Protein AF-A0A9P6BG66-F1 (afdb_monomer_lite)

Sequence (127 aa):
MEGIEGHDQQSHTEQMRLLLRPRPLPGVENFGIPPDPEGEVNPDVQAKIEQFQNVKVARGIHFNQSLMKNKNFRNPRIYTSLVELVAINEIGSNFDKSEFFDFEGYGPESYATGIGKCGDVNVRKWW

Radius of gyration: 26.38 Å; chains: 1; bounding box: 62×44×72 Å

pLDDT: mean 79.78, std 12.58, range [37.22, 94.12]

Structure (mmCIF, N/CA/C/O backbone):
data_AF-A0A9P6BG66-F1
#
_entry.id   AF-A0A9P6BG66-F1
#
loop_
_atom_site.group_PDB
_atom_site.id
_atom_site.type_symbol
_atom_site.label_atom_id
_atom_site.label_alt_id
_atom_site.label_comp_id
_atom_site.label_asym_id
_atom_site.label_entity_id
_atom_site.label_seq_id
_atom_site.pdbx_PDB_ins_code
_atom_site.Cartn_x
_atom_site.Cartn_y
_atom_site.Cartn_z
_atom_site.occupancy
_atom_site.B_iso_or_equiv
_atom_site.auth_seq_id
_atom_site.auth_comp_id
_atom_site.auth_asym_id
_atom_site.auth_atom_id
_atom_site.pdbx_PDB_model_num
ATOM 1 N N . MET A 1 1 ? -29.822 -0.384 28.669 1.00 37.22 1 MET A N 1
ATOM 2 C CA . MET A 1 1 ? -30.724 0.131 27.620 1.00 37.22 1 MET A CA 1
ATOM 3 C C . MET A 1 1 ? -29.837 0.519 26.448 1.00 37.22 1 MET A C 1
ATOM 5 O O . MET A 1 1 ? -29.517 1.681 26.288 1.00 37.22 1 MET A O 1
ATOM 9 N N . GLU A 1 2 ? -29.333 -0.474 25.719 1.00 44.91 2 GLU A N 1
ATOM 10 C CA . GLU A 1 2 ? -28.425 -0.296 24.578 1.00 44.91 2 GLU A CA 1
ATOM 11 C C . GLU A 1 2 ? -28.835 -1.330 23.530 1.00 44.91 2 GLU A C 1
ATOM 13 O O . GLU A 1 2 ? -28.958 -2.504 23.878 1.00 44.91 2 GLU A O 1
ATOM 18 N N . GLY A 1 3 ? -29.099 -0.913 22.286 1.00 44.41 3 GLY A N 1
ATOM 19 C CA . GLY A 1 3 ? -29.321 -1.884 21.209 1.00 44.41 3 GLY A CA 1
ATOM 20 C C . GLY A 1 3 ? -30.188 -1.493 20.009 1.00 44.41 3 GLY A C 1
ATOM 21 O O . GLY A 1 3 ? -30.778 -2.401 19.439 1.00 44.41 3 GLY A O 1
ATOM 22 N N . ILE A 1 4 ? -30.308 -0.220 19.598 1.00 51.75 4 ILE A N 1
ATOM 23 C CA . ILE A 1 4 ? -31.125 0.121 18.402 1.00 51.75 4 ILE A CA 1
ATOM 24 C C . ILE A 1 4 ? -30.361 0.904 17.311 1.00 51.75 4 ILE A C 1
ATOM 26 O O . ILE A 1 4 ? -30.743 0.848 16.148 1.00 51.75 4 ILE A O 1
ATOM 30 N N . GLU A 1 5 ? -29.222 1.540 17.596 1.00 50.22 5 GLU A N 1
ATOM 31 C CA . GLU A 1 5 ? -28.603 2.476 16.630 1.00 50.22 5 GLU A CA 1
ATOM 32 C C . GLU A 1 5 ? -27.869 1.830 15.429 1.00 50.22 5 GLU A C 1
ATOM 34 O O . GLU A 1 5 ? -27.541 2.524 14.470 1.00 50.22 5 GLU A O 1
ATOM 39 N N . GLY A 1 6 ? -27.629 0.512 15.427 1.00 51.75 6 GLY A N 1
ATOM 40 C CA . GLY A 1 6 ? -26.833 -0.153 14.379 1.00 51.75 6 GLY A CA 1
ATOM 41 C C . GLY A 1 6 ? -27.585 -0.539 13.094 1.00 51.75 6 GLY A C 1
ATOM 42 O O . GLY A 1 6 ? -26.978 -0.595 12.027 1.00 51.75 6 GLY A O 1
ATOM 43 N N . HIS A 1 7 ? -28.897 -0.791 13.166 1.00 49.94 7 HIS A N 1
ATOM 44 C CA . HIS A 1 7 ? -29.659 -1.385 12.052 1.00 49.94 7 HIS A CA 1
ATOM 45 C C . HIS A 1 7 ? -30.079 -0.358 10.978 1.00 49.94 7 HIS A C 1
ATOM 47 O O . HIS A 1 7 ? -30.084 -0.668 9.784 1.00 49.94 7 HIS A O 1
ATOM 53 N N . ASP A 1 8 ? -30.370 0.886 11.379 1.00 58.03 8 ASP A N 1
ATOM 54 C CA . ASP A 1 8 ? -30.805 1.956 10.463 1.00 58.03 8 ASP A CA 1
ATOM 55 C C . ASP A 1 8 ? -29.678 2.444 9.543 1.00 58.03 8 ASP A C 1
ATOM 57 O O . ASP A 1 8 ? -29.902 2.762 8.372 1.00 58.03 8 ASP A O 1
ATOM 61 N N . GLN A 1 9 ? -28.438 2.454 10.038 1.00 58.72 9 GLN A N 1
ATOM 62 C CA . GLN A 1 9 ? -27.279 2.886 9.256 1.00 58.72 9 GLN A CA 1
ATOM 63 C C . GLN A 1 9 ? -26.953 1.907 8.121 1.00 58.72 9 GLN A C 1
ATOM 65 O O . GLN A 1 9 ? -26.589 2.342 7.025 1.00 58.72 9 GLN A O 1
ATOM 70 N N . GLN A 1 10 ? -27.122 0.601 8.357 1.00 61.88 10 GLN A N 1
ATOM 71 C CA . GLN A 1 10 ? -26.953 -0.443 7.339 1.00 61.88 10 GLN A CA 1
ATOM 72 C C . GLN A 1 10 ? -28.032 -0.362 6.256 1.00 61.88 10 GLN A C 1
ATOM 74 O O . GLN A 1 10 ? -27.699 -0.341 5.072 1.00 61.88 10 GLN A O 1
ATOM 79 N N . SER A 1 11 ? -29.297 -0.185 6.645 1.00 76.69 11 SER A N 1
ATOM 80 C CA . SER A 1 11 ? -30.406 0.033 5.703 1.00 76.69 11 SER A CA 1
ATOM 81 C C . SER A 1 11 ? -30.165 1.255 4.805 1.00 76.69 11 SER A C 1
ATOM 83 O O . SER A 1 11 ? -30.273 1.175 3.579 1.00 76.69 11 SER A O 1
ATOM 85 N N . HIS A 1 12 ? -29.734 2.379 5.388 1.00 80.94 12 HIS A N 1
ATOM 86 C CA . HIS A 1 12 ? -29.431 3.590 4.627 1.00 80.94 12 HIS A CA 1
ATOM 87 C C . HIS A 1 12 ? -28.255 3.405 3.655 1.00 80.94 12 HIS A C 1
ATOM 89 O O . HIS A 1 12 ? -28.299 3.895 2.526 1.00 80.94 12 HIS A O 1
ATOM 95 N N . THR A 1 13 ? -27.207 2.678 4.055 1.00 83.62 13 THR A N 1
ATOM 96 C CA . THR A 1 13 ? -26.058 2.415 3.171 1.00 83.62 13 THR A CA 1
ATOM 97 C C . THR A 1 13 ? -26.392 1.448 2.041 1.00 83.62 13 THR A C 1
ATOM 99 O O . THR A 1 13 ? -25.897 1.634 0.928 1.00 83.62 13 THR A O 1
ATOM 102 N N . GLU A 1 14 ? -27.247 0.453 2.275 1.00 86.25 14 GLU A N 1
ATOM 103 C CA . GLU A 1 14 ? -27.748 -0.432 1.218 1.00 86.25 14 GLU A CA 1
ATOM 104 C C . GLU A 1 14 ? -28.613 0.327 0.210 1.00 86.25 14 GLU A C 1
ATOM 106 O O . GLU A 1 14 ? -28.399 0.209 -0.999 1.00 86.25 14 GLU A O 1
ATOM 111 N N . GLN A 1 15 ? -29.521 1.179 0.695 1.00 87.31 15 GLN A N 1
ATOM 112 C CA . GLN A 1 15 ? -30.325 2.065 -0.149 1.00 87.31 15 GLN A CA 1
ATOM 113 C C . GLN A 1 15 ? -29.444 3.027 -0.957 1.00 87.31 15 GLN A C 1
ATOM 115 O O . GLN A 1 15 ? -29.618 3.156 -2.169 1.00 87.31 15 GLN A O 1
ATOM 120 N N . MET A 1 16 ? -28.442 3.641 -0.321 1.00 89.81 16 MET A N 1
ATOM 121 C CA . MET A 1 16 ? -27.463 4.500 -0.990 1.00 89.81 16 MET A CA 1
ATOM 122 C C . MET A 1 16 ? -26.692 3.732 -2.071 1.00 89.81 16 MET A C 1
ATOM 124 O O . MET A 1 16 ? -26.542 4.219 -3.191 1.00 89.81 16 MET A O 1
ATOM 128 N N . ARG A 1 17 ? -26.242 2.503 -1.778 1.00 88.00 17 ARG A N 1
ATOM 129 C CA . ARG A 1 17 ? -25.567 1.653 -2.768 1.00 88.00 17 ARG A CA 1
ATOM 130 C C . ARG A 1 17 ? -26.459 1.349 -3.957 1.00 88.00 17 ARG A C 1
ATOM 132 O O . ARG A 1 17 ? -25.929 1.314 -5.058 1.00 88.00 17 ARG A O 1
ATOM 139 N N . LEU A 1 18 ? -27.756 1.106 -3.753 1.00 88.56 18 LEU A N 1
ATOM 140 C CA . LEU A 1 18 ? -28.710 0.845 -4.835 1.00 88.56 18 LEU A CA 1
ATOM 141 C C . LEU A 1 18 ? -28.882 2.065 -5.745 1.00 88.56 18 LEU A C 1
ATOM 143 O O . LEU A 1 18 ? -28.835 1.915 -6.963 1.00 88.56 18 LEU A O 1
ATOM 147 N N . LEU A 1 19 ? -29.021 3.258 -5.162 1.00 90.44 19 LEU A N 1
ATOM 148 C CA . LEU A 1 19 ? -29.179 4.510 -5.912 1.00 90.44 19 LEU A CA 1
ATOM 149 C C . LEU A 1 19 ? -27.931 4.882 -6.719 1.00 90.44 19 LEU A C 1
ATOM 151 O O . LEU A 1 19 ? -28.044 5.435 -7.809 1.00 90.44 19 LEU A O 1
ATOM 155 N N . LEU A 1 20 ? -26.746 4.566 -6.192 1.00 90.44 20 LEU A N 1
ATOM 156 C CA . LEU A 1 20 ? -25.465 4.848 -6.839 1.00 90.44 20 LEU A CA 1
ATOM 157 C C . LEU A 1 20 ? -25.016 3.752 -7.817 1.00 90.44 20 LEU A C 1
ATOM 159 O O . LEU A 1 20 ? -23.925 3.867 -8.380 1.00 90.44 20 LEU A O 1
ATOM 163 N N . ARG A 1 21 ? -25.806 2.687 -8.038 1.00 83.94 21 ARG A N 1
ATOM 164 C CA . ARG A 1 21 ? -25.433 1.662 -9.025 1.00 83.94 21 ARG A CA 1
ATOM 165 C C . ARG A 1 21 ? -25.427 2.281 -10.426 1.00 83.94 21 ARG A C 1
ATOM 167 O O . ARG A 1 21 ? -26.451 2.820 -10.851 1.00 83.94 21 ARG A O 1
ATOM 174 N N . PRO A 1 22 ? -24.312 2.193 -11.168 1.00 85.88 22 PRO A N 1
ATOM 175 C CA . PRO A 1 22 ? -24.290 2.640 -12.551 1.00 85.88 22 PRO A CA 1
ATOM 176 C C . PRO A 1 22 ? -25.271 1.813 -13.391 1.00 85.88 22 PRO A C 1
ATOM 178 O O . PRO A 1 22 ? -25.491 0.628 -13.131 1.00 85.88 22 PRO A O 1
ATOM 181 N N . ARG A 1 23 ? -25.869 2.440 -14.411 1.00 83.94 23 ARG A N 1
ATOM 182 C CA . ARG A 1 23 ? -26.729 1.722 -15.363 1.00 83.94 23 ARG A CA 1
ATOM 183 C C . ARG A 1 23 ? -25.902 0.666 -16.106 1.00 83.94 23 ARG A C 1
ATOM 185 O O . ARG A 1 23 ? -24.810 1.009 -16.558 1.00 83.94 23 ARG A O 1
ATOM 192 N N . PRO A 1 24 ? -26.407 -0.571 -16.261 1.00 83.88 24 PRO A N 1
ATOM 193 C CA . PRO A 1 24 ? -25.692 -1.616 -16.983 1.00 83.88 24 PRO A CA 1
ATOM 194 C C . PRO A 1 24 ? -25.489 -1.213 -18.448 1.00 83.88 24 PRO A C 1
ATOM 196 O O . PRO A 1 24 ? -26.350 -0.567 -19.053 1.00 83.88 24 PRO A O 1
ATOM 199 N N . LEU A 1 25 ? -24.337 -1.579 -19.006 1.00 84.56 25 LEU A N 1
ATOM 200 C CA . LEU A 1 25 ? -23.994 -1.304 -20.398 1.00 84.56 25 LEU A CA 1
ATOM 201 C C . LEU A 1 25 ? -24.612 -2.383 -21.305 1.00 84.56 25 LEU A C 1
ATOM 203 O O . LEU A 1 25 ? -24.496 -3.572 -21.002 1.00 84.56 25 LEU A O 1
ATOM 207 N N . PRO A 1 26 ? -25.273 -2.013 -22.416 1.00 87.81 26 PRO A N 1
ATOM 208 C CA . PRO A 1 26 ? -25.891 -2.989 -23.307 1.00 87.81 26 PRO A CA 1
ATOM 209 C C . PRO A 1 26 ? -24.826 -3.894 -23.942 1.00 87.81 26 PRO A C 1
ATOM 211 O O . PRO A 1 26 ? -23.889 -3.407 -24.569 1.00 87.81 26 PRO A O 1
ATOM 214 N N . GLY A 1 27 ? -24.981 -5.211 -23.781 1.00 86.44 27 GLY A N 1
ATOM 215 C CA . GLY A 1 27 ? -24.079 -6.220 -24.350 1.00 86.44 27 GLY A CA 1
ATOM 216 C C . GLY A 1 27 ? -22.771 -6.447 -23.582 1.00 86.44 27 GLY A C 1
ATOM 217 O O . GLY A 1 27 ? -21.943 -7.223 -24.048 1.00 86.44 27 GLY A O 1
ATOM 218 N N . VAL A 1 28 ? -22.577 -5.798 -22.427 1.00 85.62 28 VAL A N 1
ATOM 219 C CA . VAL A 1 28 ? -21.374 -5.952 -21.596 1.00 85.62 28 VAL A CA 1
ATOM 220 C C . VAL A 1 28 ? -21.774 -6.402 -20.191 1.00 85.62 28 VAL A C 1
ATOM 222 O O . VAL A 1 28 ? -22.214 -5.601 -19.363 1.00 85.62 28 VAL A O 1
ATOM 225 N N . GLU A 1 29 ? -21.597 -7.695 -19.925 1.00 82.94 29 GLU A N 1
ATOM 226 C CA . GLU A 1 29 ? -21.787 -8.288 -18.599 1.00 82.94 29 GLU A CA 1
ATOM 227 C C . GLU A 1 29 ? -20.797 -7.694 -17.593 1.00 82.94 29 GLU A C 1
ATOM 229 O O . GLU A 1 29 ? -19.630 -7.466 -17.916 1.00 82.94 29 GLU A O 1
ATOM 234 N N . ASN A 1 30 ? -21.270 -7.422 -16.374 1.00 81.88 30 ASN A N 1
ATOM 235 C CA . ASN A 1 30 ? -20.468 -6.903 -15.257 1.00 81.88 30 ASN A CA 1
ATOM 236 C C . ASN A 1 30 ? -19.509 -5.749 -15.629 1.00 81.88 30 ASN A C 1
ATOM 238 O O . ASN A 1 30 ? -18.394 -5.668 -15.120 1.00 81.88 30 ASN A O 1
ATOM 242 N N . PHE A 1 31 ? -19.910 -4.869 -16.554 1.00 86.50 31 PHE A N 1
ATOM 243 C CA . PHE A 1 31 ? -19.075 -3.761 -17.043 1.00 86.50 31 PHE A CA 1
ATOM 244 C C . PHE A 1 31 ? -17.724 -4.189 -17.655 1.00 86.50 31 PHE A C 1
ATOM 246 O O . PHE A 1 31 ? -16.816 -3.368 -17.760 1.00 86.50 31 PHE A O 1
ATOM 253 N N . GLY A 1 32 ? -17.583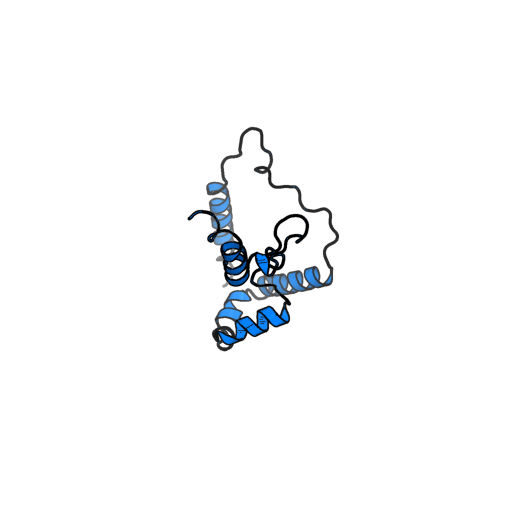 -5.453 -18.070 1.00 84.81 32 GLY A N 1
ATOM 254 C CA . GLY A 1 32 ? -16.340 -5.994 -18.620 1.00 84.81 32 GLY A CA 1
ATOM 255 C C . GLY A 1 32 ? -15.270 -6.244 -17.558 1.00 84.81 32 GLY A C 1
ATOM 256 O O . GLY A 1 32 ? -14.105 -6.421 -17.905 1.00 84.81 32 GLY A O 1
ATOM 257 N N . ILE A 1 33 ? -15.646 -6.242 -16.274 1.00 86.50 33 ILE A N 1
ATOM 258 C CA . ILE A 1 33 ? -14.752 -6.634 -15.186 1.00 86.50 33 ILE A CA 1
ATOM 259 C C . ILE A 1 33 ? -14.489 -8.142 -15.331 1.00 86.50 33 ILE A C 1
ATOM 261 O O . ILE A 1 33 ? -15.456 -8.911 -15.397 1.00 86.50 33 ILE A O 1
ATOM 265 N N . PRO A 1 34 ? -13.218 -8.576 -15.407 1.00 86.69 34 PRO A N 1
ATOM 266 C CA . PRO A 1 34 ? -12.885 -9.990 -15.513 1.00 86.69 34 PRO A CA 1
ATOM 267 C C . PRO A 1 34 ? -13.401 -10.771 -14.294 1.00 86.69 34 PRO A C 1
ATOM 269 O O . PRO A 1 34 ? -13.563 -10.187 -13.219 1.00 86.69 34 PRO A O 1
ATOM 272 N N . PRO A 1 35 ? -13.676 -12.078 -14.450 1.00 85.31 35 PRO A N 1
ATOM 273 C CA . PRO A 1 35 ? -14.045 -12.924 -13.323 1.00 85.31 35 PRO A CA 1
ATOM 274 C C . PRO A 1 35 ? -12.921 -12.958 -12.285 1.00 85.31 35 PRO A C 1
ATOM 276 O O . PRO A 1 35 ? -11.761 -12.670 -12.596 1.00 85.31 35 PRO A O 1
ATOM 279 N N . ASP A 1 36 ? -13.280 -13.315 -11.054 1.00 83.94 36 ASP A N 1
ATOM 280 C CA . ASP A 1 36 ? -12.306 -13.448 -9.977 1.00 83.94 36 ASP A CA 1
ATOM 281 C C . ASP A 1 36 ? -11.185 -14.420 -10.392 1.00 83.94 36 ASP A C 1
ATOM 283 O O . ASP A 1 36 ? -11.455 -15.447 -11.022 1.00 83.94 36 ASP A O 1
ATOM 287 N N . PRO A 1 37 ? -9.919 -14.105 -10.080 1.00 84.12 37 PRO A N 1
ATOM 288 C CA . PRO A 1 37 ? -8.802 -14.952 -10.468 1.00 84.12 37 PRO A CA 1
ATOM 289 C C . PRO A 1 37 ? -8.884 -16.314 -9.763 1.00 84.12 37 PRO A C 1
ATOM 291 O O . PRO A 1 37 ? -8.981 -16.377 -8.540 1.00 84.12 37 PRO A O 1
ATOM 294 N N . GLU A 1 38 ? -8.763 -17.411 -10.516 1.00 79.00 38 GLU A N 1
ATOM 295 C CA . GLU A 1 38 ? -8.787 -18.795 -9.998 1.00 79.00 38 GLU A CA 1
ATOM 296 C C . GLU A 1 38 ? -7.443 -19.238 -9.368 1.00 79.00 38 GLU A C 1
ATOM 298 O O . GLU A 1 38 ? -7.030 -20.391 -9.475 1.00 79.00 38 GLU A O 1
ATOM 303 N N . GLY A 1 39 ? -6.715 -18.317 -8.732 1.00 79.56 39 GLY A N 1
ATOM 304 C CA . GLY A 1 39 ? -5.400 -18.582 -8.142 1.00 79.56 39 GLY A CA 1
ATOM 305 C C . GLY A 1 39 ? -5.464 -18.977 -6.667 1.00 79.56 39 GLY A C 1
ATOM 306 O O . GLY A 1 39 ? -6.264 -18.433 -5.905 1.00 79.56 39 GLY A O 1
ATOM 307 N N . GLU A 1 40 ? -4.569 -19.870 -6.234 1.00 79.25 40 GLU A N 1
ATOM 308 C CA . GLU A 1 40 ? -4.346 -20.095 -4.804 1.00 79.25 40 GLU A CA 1
ATOM 309 C C . GLU A 1 40 ? -3.761 -18.828 -4.166 1.00 79.25 40 GLU A C 1
ATOM 311 O O . GLU A 1 40 ? -2.722 -18.305 -4.578 1.00 79.25 40 GLU A O 1
ATOM 316 N N . VAL A 1 41 ? -4.452 -18.313 -3.151 1.00 84.19 41 VAL A N 1
ATOM 317 C CA . VAL A 1 41 ? -3.997 -17.153 -2.383 1.00 84.19 41 VAL A CA 1
ATOM 318 C C . VAL A 1 41 ? -2.918 -17.606 -1.406 1.00 84.19 41 VAL A C 1
ATOM 320 O O . VAL A 1 41 ? -3.034 -18.655 -0.777 1.00 84.19 41 VAL A O 1
ATOM 323 N N . ASN A 1 42 ? -1.873 -16.794 -1.234 1.00 89.19 42 ASN A N 1
ATOM 324 C CA . ASN A 1 42 ? -0.860 -17.061 -0.219 1.00 89.19 42 ASN A CA 1
ATOM 325 C C . ASN A 1 42 ? -1.525 -17.127 1.181 1.00 89.19 42 ASN A C 1
ATOM 327 O O . ASN A 1 42 ? -2.106 -16.124 1.621 1.00 89.19 42 ASN A O 1
ATOM 331 N N . PRO A 1 43 ? -1.419 -18.263 1.898 1.00 92.06 43 PRO A N 1
ATOM 332 C CA . PRO A 1 43 ? -2.136 -18.481 3.153 1.00 92.06 43 PRO A CA 1
ATOM 333 C C . PRO A 1 43 ? -1.702 -17.514 4.261 1.00 92.06 43 PRO A C 1
ATOM 335 O O . PRO A 1 43 ? -2.528 -17.113 5.080 1.00 92.06 43 PRO A O 1
ATOM 338 N N . ASP A 1 44 ? -0.443 -17.066 4.262 1.00 91.75 44 ASP A N 1
ATOM 339 C CA . ASP A 1 44 ? 0.066 -16.114 5.254 1.00 91.75 44 ASP A CA 1
ATOM 340 C C . ASP A 1 44 ? -0.572 -14.731 5.077 1.00 91.75 44 ASP A C 1
ATOM 342 O O . ASP A 1 44 ? -0.926 -14.049 6.046 1.00 91.75 44 ASP A O 1
ATOM 346 N N . VAL A 1 45 ? -0.754 -14.313 3.820 1.00 89.56 45 VAL A N 1
ATOM 347 C CA . VAL A 1 45 ? -1.412 -13.044 3.485 1.00 89.56 45 VAL A CA 1
ATOM 348 C C . VAL A 1 45 ? -2.888 -13.109 3.859 1.00 89.56 45 VAL A C 1
ATOM 350 O O . VAL A 1 45 ? -3.401 -12.175 4.482 1.00 89.56 45 VAL A O 1
ATOM 353 N N . GLN A 1 46 ? -3.554 -14.220 3.540 1.00 92.25 46 GLN A N 1
ATOM 354 C CA . GLN A 1 46 ? -4.952 -14.434 3.895 1.00 92.25 46 GLN A CA 1
ATOM 355 C C . GLN A 1 46 ? -5.158 -14.400 5.416 1.00 92.25 46 GLN A C 1
ATOM 357 O O . GLN A 1 46 ? -5.979 -13.619 5.898 1.00 92.25 46 GLN A O 1
ATOM 362 N N . ALA A 1 47 ? -4.355 -15.144 6.181 1.00 94.12 47 ALA A N 1
ATOM 363 C CA . ALA A 1 47 ? -4.436 -15.169 7.641 1.00 94.12 47 ALA A CA 1
ATOM 364 C C . ALA A 1 47 ? -4.249 -13.771 8.257 1.00 94.12 47 ALA A C 1
ATOM 366 O O . ALA A 1 47 ? -4.959 -13.377 9.188 1.00 94.12 47 ALA A O 1
ATOM 367 N N . LYS A 1 48 ? -3.326 -12.973 7.706 1.00 91.50 48 LYS A N 1
ATOM 368 C CA . LYS A 1 48 ? -3.102 -11.590 8.142 1.00 91.50 48 LYS A CA 1
ATOM 369 C C . LYS A 1 48 ? -4.313 -10.698 7.859 1.00 91.50 48 LYS A C 1
ATOM 371 O O . LYS A 1 48 ? -4.698 -9.901 8.716 1.00 91.50 48 LYS A O 1
ATOM 376 N N . ILE A 1 49 ? -4.927 -10.823 6.682 1.00 91.94 49 ILE A N 1
ATOM 377 C CA . ILE A 1 49 ? -6.138 -10.071 6.326 1.00 91.94 49 ILE A CA 1
ATOM 378 C C . ILE A 1 49 ? -7.291 -10.450 7.259 1.00 91.94 49 ILE A C 1
ATOM 380 O O . ILE A 1 49 ? -7.937 -9.560 7.817 1.00 91.94 49 ILE A O 1
ATOM 384 N N . GLU A 1 50 ? -7.509 -11.743 7.484 1.00 93.00 50 GLU A N 1
ATOM 385 C CA . GLU A 1 50 ? -8.536 -12.252 8.397 1.00 93.00 50 GLU A CA 1
ATOM 386 C C . GLU A 1 50 ? -8.331 -11.724 9.821 1.00 93.00 50 GLU A C 1
ATOM 388 O O . GLU A 1 50 ? -9.277 -11.259 10.458 1.00 93.00 50 GLU A O 1
ATOM 393 N N . GLN A 1 51 ? -7.087 -11.677 10.307 1.00 91.06 51 GLN A N 1
ATOM 394 C CA . GLN A 1 51 ? -6.766 -11.079 11.601 1.00 91.06 51 GLN A CA 1
ATOM 395 C C . GLN A 1 51 ? -7.206 -9.607 11.682 1.00 91.06 51 GLN A C 1
ATOM 397 O O . GLN A 1 51 ? -7.847 -9.206 12.659 1.00 91.06 51 GLN A O 1
ATOM 402 N N . PHE A 1 52 ? -6.896 -8.790 10.670 1.00 90.00 52 PHE A N 1
ATOM 403 C CA . PHE A 1 52 ? -7.306 -7.381 10.649 1.00 90.00 52 PHE A CA 1
ATOM 404 C C . PHE A 1 52 ? -8.825 -7.213 10.549 1.00 90.00 52 PHE A C 1
ATOM 406 O O . PHE A 1 52 ? -9.386 -6.326 11.203 1.00 90.00 52 PHE A O 1
ATOM 413 N N . GLN A 1 53 ? -9.500 -8.067 9.777 1.00 89.94 53 GLN A N 1
ATOM 414 C CA . GLN A 1 53 ? -10.960 -8.072 9.691 1.00 89.94 53 GLN A CA 1
ATOM 415 C C . GLN A 1 53 ? -11.595 -8.430 11.035 1.00 89.94 53 GLN A C 1
ATOM 417 O O . GLN A 1 53 ? -12.483 -7.714 11.498 1.00 89.94 53 GLN A O 1
ATOM 422 N N . ASN A 1 54 ? -11.081 -9.455 11.713 1.00 90.69 54 ASN A N 1
ATOM 423 C CA . ASN A 1 54 ? -11.547 -9.858 13.036 1.00 90.69 54 ASN A CA 1
ATOM 424 C C . ASN A 1 54 ? -11.385 -8.728 14.056 1.00 90.69 54 ASN A C 1
ATOM 426 O O . ASN A 1 54 ? -12.310 -8.446 14.812 1.00 90.69 54 ASN A O 1
ATOM 430 N N . VAL A 1 55 ? -10.253 -8.015 14.050 1.00 88.19 55 VAL A N 1
ATOM 431 C CA . VAL A 1 55 ? -10.057 -6.844 14.925 1.00 88.19 55 VAL A CA 1
ATOM 432 C C . VAL A 1 55 ? -11.077 -5.744 14.624 1.00 88.19 55 VAL A C 1
ATOM 434 O O . VAL A 1 55 ? -11.630 -5.153 15.555 1.00 88.19 55 VAL A O 1
ATOM 437 N N . LYS A 1 56 ? -11.358 -5.485 13.343 1.00 88.62 56 LYS A N 1
ATOM 438 C CA . LYS A 1 56 ? -12.340 -4.480 12.926 1.00 88.62 56 LYS A CA 1
ATOM 439 C C . LYS A 1 56 ? -13.754 -4.850 13.377 1.00 88.62 56 LYS A C 1
ATOM 441 O O . LYS A 1 56 ? -14.431 -4.002 13.947 1.00 88.62 56 LYS A O 1
ATOM 446 N N . VAL A 1 57 ? -14.188 -6.087 13.139 1.00 87.94 57 VAL A N 1
ATOM 447 C CA . VAL A 1 57 ? -15.554 -6.545 13.441 1.00 87.94 57 VAL A CA 1
ATOM 448 C C . VAL A 1 57 ? -15.751 -6.747 14.943 1.00 87.94 57 VAL A C 1
ATOM 450 O O . VAL A 1 57 ? -16.716 -6.241 15.502 1.00 87.94 57 VAL A O 1
ATOM 453 N N . ALA A 1 58 ? -14.821 -7.425 15.618 1.00 85.50 58 ALA A N 1
ATOM 454 C CA . ALA A 1 58 ? -14.984 -7.788 17.024 1.00 85.50 58 ALA A CA 1
ATOM 455 C C . ALA A 1 58 ? -14.779 -6.611 17.987 1.00 85.50 58 ALA A C 1
ATOM 457 O O . ALA A 1 58 ? -15.394 -6.575 19.048 1.00 85.50 58 ALA A O 1
ATOM 458 N N . ARG A 1 59 ? -13.887 -5.664 17.659 1.00 78.62 59 ARG A N 1
ATOM 459 C CA . ARG A 1 59 ? -13.549 -4.540 18.555 1.00 78.62 59 ARG A CA 1
ATOM 460 C C . ARG A 1 59 ? -14.054 -3.188 18.058 1.00 78.62 59 ARG A C 1
ATOM 462 O O . ARG A 1 59 ? -13.891 -2.201 18.766 1.00 78.62 59 ARG A O 1
ATOM 469 N N . GLY A 1 60 ? -14.583 -3.109 16.834 1.00 83.69 60 GLY A N 1
ATOM 470 C CA . GLY A 1 60 ? -14.945 -1.835 16.201 1.00 83.69 60 GLY A CA 1
ATOM 471 C C . GLY A 1 60 ? -13.744 -0.917 15.936 1.00 83.69 60 GLY A C 1
ATOM 472 O O . GLY A 1 60 ? -13.917 0.266 15.647 1.00 83.69 60 GLY A O 1
ATOM 473 N N . ILE A 1 61 ? -12.510 -1.424 16.054 1.00 80.94 61 ILE A N 1
ATOM 474 C CA . ILE A 1 61 ? -11.301 -0.607 15.921 1.00 80.94 61 ILE A CA 1
ATOM 475 C C . ILE A 1 61 ? -10.923 -0.536 14.448 1.00 80.94 61 ILE A C 1
ATOM 477 O O . ILE A 1 61 ? -10.463 -1.511 13.851 1.00 80.94 61 ILE A O 1
ATOM 481 N N . HIS A 1 62 ? -11.047 0.654 13.868 1.00 85.25 62 HIS A N 1
ATOM 482 C CA . HIS A 1 62 ? -10.548 0.907 12.527 1.00 85.25 62 HIS A CA 1
ATOM 483 C C . HIS A 1 62 ? -9.024 1.079 12.576 1.00 85.25 62 HIS A C 1
ATOM 485 O O . HIS A 1 62 ? -8.525 2.133 12.973 1.00 85.25 62 HIS A O 1
ATOM 491 N N . PHE A 1 63 ? -8.270 0.050 12.174 1.00 84.12 63 PHE A N 1
ATOM 492 C CA . PHE A 1 63 ? -6.802 0.039 12.269 1.00 84.12 63 PHE A CA 1
ATOM 493 C C . PHE A 1 63 ? -6.159 1.295 11.662 1.00 84.12 63 PHE A C 1
ATOM 495 O O . PHE A 1 63 ? -5.355 1.946 12.326 1.00 84.12 63 PHE A O 1
ATOM 502 N N . ASN A 1 64 ? -6.603 1.720 10.472 1.00 84.94 64 ASN A N 1
ATOM 503 C CA . ASN A 1 64 ? -6.094 2.939 9.828 1.00 84.94 64 ASN A CA 1
ATOM 504 C C . ASN A 1 64 ? -6.326 4.199 10.681 1.00 84.94 64 ASN A C 1
ATOM 506 O O . ASN A 1 64 ? -5.493 5.096 10.697 1.00 84.94 64 ASN A O 1
ATOM 510 N N . GLN A 1 65 ? -7.420 4.269 11.444 1.00 86.88 65 GLN A N 1
ATOM 511 C CA . GLN A 1 65 ? -7.685 5.412 12.317 1.00 86.88 65 GLN A CA 1
ATOM 512 C C . GLN A 1 65 ? -6.732 5.422 13.519 1.00 86.88 65 GLN A C 1
ATOM 514 O O . GLN A 1 65 ? -6.211 6.473 13.891 1.00 86.88 65 GLN A O 1
ATOM 519 N N . SER A 1 66 ? -6.469 4.253 14.105 1.00 86.38 66 SER A N 1
ATOM 520 C CA . SER A 1 66 ? -5.470 4.0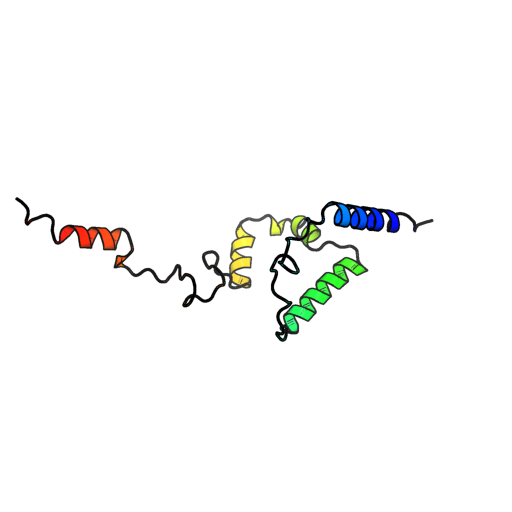91 15.167 1.00 86.38 66 SER A CA 1
ATOM 521 C C . SER A 1 66 ? -4.058 4.409 14.670 1.00 86.38 66 SER A C 1
ATOM 523 O O . SER A 1 66 ? -3.298 5.075 15.371 1.00 86.38 66 SER A O 1
ATOM 525 N N . LEU A 1 67 ? -3.736 4.009 13.438 1.00 85.31 67 LEU A N 1
ATOM 526 C CA . LEU A 1 67 ? -2.461 4.294 12.786 1.00 85.31 67 LEU A CA 1
ATOM 527 C C . LEU A 1 67 ? -2.243 5.806 12.616 1.00 85.31 67 LEU A C 1
ATOM 529 O O . LEU A 1 67 ? -1.216 6.325 13.044 1.00 85.31 67 LEU A O 1
ATOM 533 N N . MET A 1 68 ? -3.244 6.539 12.116 1.00 84.94 68 MET A N 1
ATOM 534 C CA . MET A 1 68 ? -3.170 8.003 11.948 1.00 84.94 68 MET A CA 1
ATOM 535 C C . MET A 1 68 ? -3.097 8.772 13.283 1.00 84.94 68 MET A C 1
ATOM 537 O O . MET A 1 68 ? -2.522 9.866 13.375 1.00 84.94 68 MET A O 1
ATOM 541 N N . LYS A 1 69 ? -3.660 8.209 14.362 1.00 86.75 69 LYS A N 1
ATOM 542 C CA . LYS A 1 69 ? -3.537 8.772 15.718 1.00 86.75 69 LYS A CA 1
ATOM 543 C C . LYS A 1 69 ? -2.117 8.639 16.280 1.00 86.75 69 LYS A C 1
ATOM 545 O O . LYS A 1 69 ? -1.740 9.454 17.123 1.00 86.75 69 LYS A O 1
ATOM 550 N N . ASN A 1 70 ? -1.319 7.682 15.806 1.00 88.31 70 ASN A N 1
ATOM 551 C CA . ASN A 1 70 ? 0.050 7.485 16.267 1.00 88.31 70 ASN A CA 1
ATOM 552 C C . ASN A 1 70 ? 0.972 8.625 15.790 1.00 88.31 70 ASN A C 1
ATOM 554 O O . ASN A 1 70 ? 1.077 8.906 14.598 1.00 88.31 70 ASN A O 1
ATOM 558 N N . LYS A 1 71 ? 1.673 9.276 16.727 1.00 84.94 71 LYS A N 1
ATOM 559 C CA . LYS A 1 71 ? 2.597 10.385 16.435 1.00 84.94 71 LYS A CA 1
ATOM 560 C C . LYS A 1 71 ? 3.792 9.950 15.584 1.00 84.94 71 LYS A C 1
ATOM 562 O O . LYS A 1 71 ? 4.225 10.722 14.735 1.00 84.94 71 LYS A O 1
ATOM 567 N N . ASN A 1 72 ? 4.283 8.724 15.763 1.00 82.94 72 ASN A N 1
ATOM 568 C CA . ASN A 1 72 ? 5.430 8.215 15.006 1.00 82.94 72 ASN A CA 1
ATOM 569 C C . ASN A 1 72 ? 5.098 8.061 13.518 1.00 82.94 72 ASN A C 1
ATOM 571 O O . ASN A 1 72 ? 5.956 8.299 12.676 1.00 82.94 72 ASN A O 1
ATOM 575 N N . PHE A 1 73 ? 3.839 7.744 13.198 1.00 84.44 73 PHE A N 1
ATOM 576 C CA . PHE A 1 73 ? 3.374 7.611 11.817 1.00 84.44 73 PHE A CA 1
ATOM 577 C C . PHE A 1 73 ? 3.284 8.957 11.079 1.00 84.44 73 PHE A C 1
ATOM 579 O O . PHE A 1 73 ? 3.251 8.997 9.857 1.00 84.44 73 PHE A O 1
ATOM 586 N N . ARG A 1 74 ? 3.284 10.079 11.810 1.00 82.94 74 ARG A N 1
ATOM 587 C CA . ARG A 1 74 ? 3.285 11.430 11.226 1.00 82.94 74 ARG A CA 1
ATOM 588 C C . ARG A 1 74 ? 4.686 11.942 10.906 1.00 82.94 74 ARG A C 1
ATOM 590 O O . ARG A 1 74 ? 4.814 13.044 10.384 1.00 82.94 74 ARG A O 1
ATOM 597 N N . ASN A 1 75 ? 5.732 11.194 11.257 1.00 85.00 75 ASN A N 1
ATOM 598 C CA . ASN A 1 75 ? 7.101 11.560 10.927 1.00 85.00 75 ASN A CA 1
ATOM 599 C C . ASN A 1 75 ? 7.366 11.231 9.448 1.00 85.00 75 ASN A C 1
ATOM 601 O O . ASN A 1 75 ? 7.322 10.053 9.105 1.00 85.00 75 ASN A O 1
ATOM 605 N N . PRO A 1 76 ? 7.720 12.203 8.589 1.00 80.25 76 PRO A N 1
ATOM 606 C CA . PRO A 1 76 ? 8.018 11.943 7.178 1.00 80.25 76 PRO A CA 1
ATOM 607 C C . PRO A 1 76 ? 9.095 10.869 6.954 1.00 80.25 76 PRO A C 1
ATOM 609 O O . PRO A 1 76 ? 9.070 10.172 5.946 1.00 80.25 76 PRO A O 1
ATOM 612 N N . ARG A 1 77 ? 10.010 10.676 7.918 1.00 83.19 77 ARG A N 1
ATOM 613 C CA . ARG A 1 77 ? 11.072 9.656 7.852 1.00 83.19 77 ARG A CA 1
ATOM 614 C C . ARG A 1 77 ? 10.577 8.222 8.057 1.00 83.19 77 ARG A C 1
ATOM 616 O O . ARG A 1 77 ? 11.328 7.299 7.7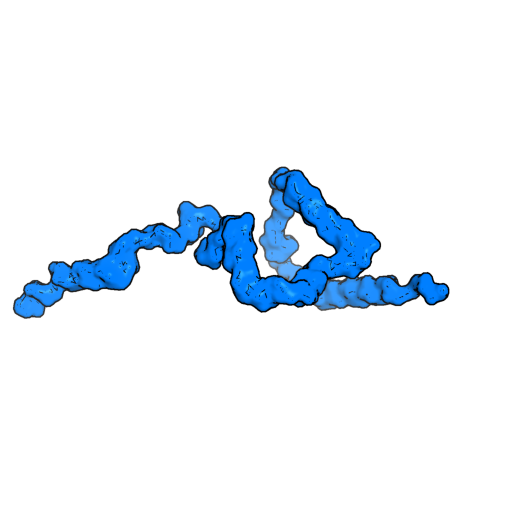85 1.00 83.19 77 ARG A O 1
ATOM 623 N N . ILE A 1 78 ? 9.353 8.003 8.549 1.00 86.94 78 ILE A N 1
ATOM 624 C CA . ILE A 1 78 ? 8.822 6.637 8.690 1.00 86.94 78 ILE A CA 1
ATOM 625 C C . ILE A 1 78 ? 8.477 6.029 7.329 1.00 86.94 78 ILE A C 1
ATOM 627 O O . ILE A 1 78 ? 8.537 4.815 7.174 1.00 86.94 78 ILE A O 1
ATOM 631 N N . TYR A 1 79 ? 8.134 6.868 6.347 1.00 80.06 79 TYR A N 1
ATOM 632 C CA . TYR A 1 79 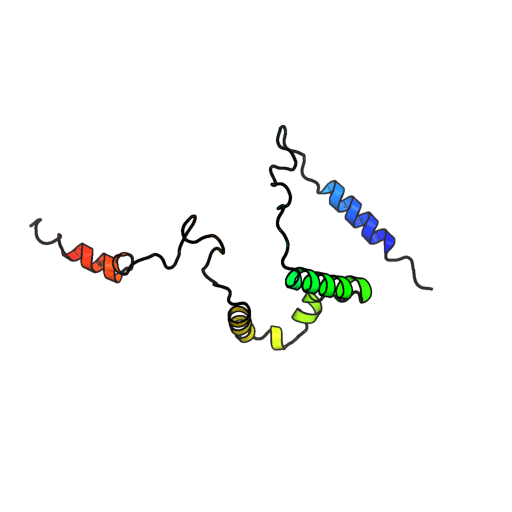? 7.714 6.413 5.028 1.00 80.06 79 TYR A CA 1
ATOM 633 C C . TYR A 1 79 ? 8.845 5.674 4.306 1.00 80.06 79 TYR A C 1
ATOM 635 O O . TYR A 1 79 ? 8.629 4.566 3.830 1.00 80.06 79 TYR A O 1
ATOM 643 N N . THR A 1 80 ? 10.068 6.213 4.345 1.00 84.50 80 THR A N 1
ATOM 644 C CA . THR A 1 80 ? 11.250 5.568 3.748 1.00 84.50 80 THR A CA 1
ATOM 645 C C . THR A 1 80 ? 11.505 4.187 4.352 1.00 84.50 80 THR A C 1
ATOM 647 O O . THR A 1 80 ? 11.688 3.218 3.627 1.00 84.50 80 THR A O 1
ATOM 650 N N . SER A 1 81 ? 11.410 4.057 5.679 1.00 85.00 81 SER A N 1
ATOM 651 C CA . SER A 1 81 ? 11.589 2.762 6.347 1.00 85.00 81 SER A CA 1
ATOM 652 C C . SER A 1 81 ? 10.474 1.760 6.036 1.00 85.00 81 SER A C 1
ATOM 654 O O . SER A 1 81 ? 10.724 0.560 6.046 1.00 85.00 81 SER A O 1
ATOM 656 N N . LEU A 1 82 ? 9.243 2.216 5.777 1.00 85.44 82 LEU A N 1
ATOM 657 C CA . LEU A 1 82 ? 8.138 1.338 5.375 1.00 85.44 82 LEU A CA 1
ATOM 658 C C . LEU A 1 82 ? 8.335 0.804 3.957 1.00 85.44 82 LEU A C 1
ATOM 660 O O . LEU A 1 82 ? 8.090 -0.375 3.717 1.00 85.44 82 LEU A O 1
ATOM 664 N N . VAL A 1 83 ? 8.791 1.655 3.041 1.00 85.38 83 VAL A N 1
ATOM 665 C CA . VAL A 1 83 ? 9.110 1.264 1.663 1.00 85.38 83 VAL A CA 1
ATOM 666 C C . VAL A 1 83 ? 10.236 0.231 1.650 1.00 85.38 83 VAL A C 1
ATOM 668 O O . VAL A 1 83 ? 10.085 -0.815 1.022 1.00 85.38 83 VAL A O 1
ATOM 671 N N . GLU A 1 84 ? 11.301 0.465 2.424 1.00 86.25 84 GLU A N 1
ATOM 672 C CA . GLU A 1 84 ? 12.397 -0.495 2.623 1.00 86.25 84 GLU A CA 1
ATOM 673 C C . GLU A 1 84 ? 11.895 -1.830 3.198 1.00 86.25 84 GLU A C 1
ATOM 675 O O . GLU A 1 84 ? 12.252 -2.894 2.697 1.00 86.25 84 GLU A O 1
ATOM 680 N N . LEU A 1 85 ? 11.031 -1.790 4.220 1.00 86.94 85 LEU A N 1
ATOM 681 C CA . LEU A 1 85 ? 10.472 -2.985 4.866 1.00 86.94 85 LEU A CA 1
ATOM 682 C C . LEU A 1 85 ? 9.622 -3.843 3.928 1.00 86.94 85 LEU A C 1
ATOM 684 O O . LEU A 1 85 ? 9.630 -5.066 4.044 1.00 86.94 85 LEU A O 1
ATOM 688 N N . VAL A 1 86 ? 8.840 -3.206 3.056 1.00 85.50 86 VAL A N 1
ATOM 689 C CA . VAL A 1 86 ? 7.924 -3.894 2.132 1.00 85.50 86 VAL A CA 1
ATOM 690 C C . VAL A 1 86 ? 8.600 -4.165 0.780 1.00 85.50 86 VAL A C 1
ATOM 692 O O . VAL A 1 86 ? 7.995 -4.784 -0.088 1.00 85.50 86 VAL A O 1
ATOM 695 N N . ALA A 1 87 ? 9.863 -3.750 0.615 1.00 84.69 87 ALA A N 1
ATOM 696 C CA . ALA A 1 87 ? 10.635 -3.881 -0.618 1.00 84.69 87 ALA A CA 1
ATOM 697 C C . ALA A 1 87 ? 9.866 -3.368 -1.852 1.00 84.69 87 ALA A C 1
ATOM 699 O O . ALA A 1 87 ? 9.869 -3.989 -2.915 1.00 84.69 87 ALA A O 1
ATOM 700 N N . ILE A 1 88 ? 9.171 -2.236 -1.696 1.00 84.69 88 ILE A N 1
ATOM 701 C CA . ILE A 1 88 ? 8.391 -1.627 -2.778 1.00 84.69 88 ILE A CA 1
ATOM 702 C C . ILE A 1 88 ? 9.329 -0.806 -3.658 1.00 84.69 88 ILE A C 1
ATOM 704 O O . ILE A 1 88 ? 10.088 0.026 -3.166 1.00 84.69 88 ILE A O 1
ATOM 708 N N . ASN A 1 89 ? 9.228 -0.997 -4.972 1.00 83.88 89 ASN A N 1
ATOM 709 C CA . ASN A 1 89 ? 9.840 -0.090 -5.931 1.00 83.88 89 ASN A CA 1
ATOM 710 C C . ASN A 1 89 ? 8.919 1.126 -6.141 1.00 83.88 89 ASN A C 1
ATOM 712 O O . ASN A 1 89 ? 7.863 0.996 -6.754 1.00 83.88 89 ASN A O 1
ATOM 716 N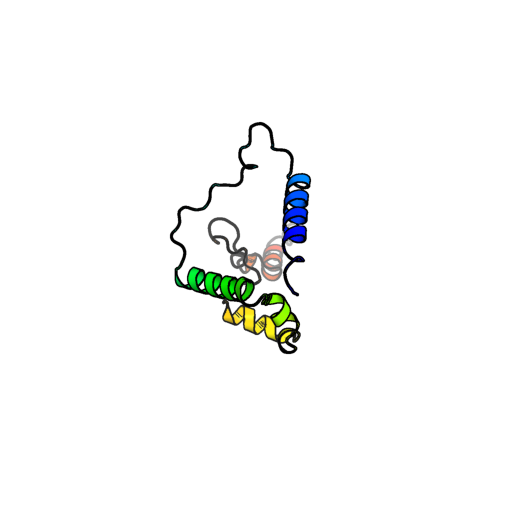 N . GLU A 1 90 ? 9.314 2.299 -5.637 1.00 83.25 90 GLU A N 1
ATOM 717 C CA . GLU A 1 90 ? 8.501 3.530 -5.683 1.00 83.25 90 GLU A CA 1
ATOM 718 C C . GLU A 1 90 ? 8.224 4.042 -7.103 1.00 83.25 90 GLU A C 1
ATOM 720 O O . GLU A 1 90 ? 7.226 4.721 -7.337 1.00 83.25 90 GLU A O 1
ATOM 725 N N . ILE A 1 91 ? 9.110 3.727 -8.046 1.00 81.19 91 ILE A N 1
ATOM 726 C CA . ILE A 1 91 ? 9.038 4.169 -9.445 1.00 81.19 91 ILE A CA 1
ATOM 727 C C . ILE A 1 91 ? 8.570 3.049 -10.384 1.00 81.19 91 ILE A C 1
ATOM 729 O O . ILE A 1 91 ? 8.407 3.268 -11.584 1.00 81.19 91 ILE A O 1
ATOM 733 N N . GLY A 1 92 ? 8.361 1.845 -9.846 1.00 78.62 92 GLY A N 1
ATOM 734 C CA . GLY A 1 92 ? 7.923 0.674 -10.594 1.00 78.62 92 GLY A CA 1
ATOM 735 C C . GLY A 1 92 ? 6.411 0.644 -10.811 1.00 78.62 92 GLY A C 1
ATOM 736 O O . GLY A 1 92 ? 5.629 1.150 -10.011 1.00 78.62 92 GLY A O 1
ATOM 737 N N . SER A 1 93 ? 5.986 -0.008 -11.891 1.00 79.44 93 SER A N 1
ATOM 738 C CA . SER A 1 93 ? 4.568 -0.179 -12.230 1.00 79.44 93 SER A CA 1
ATOM 739 C C . SER A 1 93 ? 3.929 -1.425 -11.593 1.00 79.44 93 SER A C 1
ATOM 741 O O . SER A 1 93 ? 2.721 -1.610 -11.695 1.00 79.44 93 SER A O 1
ATOM 743 N N . ASN A 1 94 ? 4.729 -2.273 -10.930 1.00 82.88 94 ASN A N 1
ATOM 744 C CA . ASN A 1 94 ? 4.363 -3.606 -10.423 1.00 82.88 94 ASN A CA 1
ATOM 745 C C . ASN A 1 94 ? 3.880 -4.601 -11.505 1.00 82.88 94 ASN A C 1
ATOM 747 O O . ASN A 1 94 ? 3.396 -5.682 -11.176 1.00 82.88 94 ASN A O 1
ATOM 751 N N . PHE A 1 95 ? 4.026 -4.253 -12.786 1.00 83.06 95 PHE A N 1
ATOM 752 C CA . PHE A 1 95 ? 3.819 -5.162 -13.910 1.00 83.06 95 PHE A CA 1
ATOM 753 C C . PHE A 1 95 ? 5.133 -5.825 -14.322 1.00 83.06 95 PHE A C 1
ATOM 755 O O . PHE A 1 95 ? 6.217 -5.364 -13.952 1.00 83.06 95 PHE A O 1
ATOM 762 N N . ASP A 1 96 ? 5.032 -6.902 -15.102 1.00 82.56 96 ASP A N 1
ATOM 763 C CA . ASP A 1 96 ? 6.209 -7.549 -15.664 1.00 82.56 96 ASP A CA 1
ATOM 764 C C . ASP A 1 96 ? 6.993 -6.551 -16.536 1.00 82.56 96 ASP A C 1
ATOM 766 O O . ASP A 1 96 ? 6.452 -5.927 -17.458 1.00 82.56 96 ASP A O 1
ATOM 770 N N . LYS A 1 97 ? 8.278 -6.381 -16.207 1.00 84.12 97 LYS A N 1
ATOM 771 C CA . LYS A 1 97 ? 9.172 -5.428 -16.876 1.00 84.12 97 LYS A CA 1
ATOM 772 C C . LYS A 1 97 ? 9.366 -5.751 -18.359 1.00 84.12 97 LYS A C 1
ATOM 774 O O . LYS A 1 97 ? 9.600 -4.836 -19.143 1.00 84.12 97 LYS A O 1
ATOM 779 N N . SER A 1 98 ? 9.286 -7.027 -18.738 1.00 82.56 98 SER A N 1
ATOM 780 C CA . SER A 1 98 ? 9.482 -7.473 -20.118 1.00 82.56 98 SER A CA 1
ATOM 781 C C . SER A 1 98 ? 8.269 -7.207 -21.008 1.00 82.56 98 SER A C 1
ATOM 783 O O . SER A 1 98 ? 8.440 -6.958 -22.199 1.00 82.56 98 SER A O 1
ATOM 785 N N . GLU A 1 99 ? 7.062 -7.218 -20.439 1.00 82.56 99 GLU A N 1
ATOM 786 C CA . GLU A 1 99 ? 5.822 -7.064 -21.207 1.00 82.56 99 GLU A CA 1
ATOM 787 C C . GLU A 1 99 ? 5.331 -5.615 -21.293 1.00 82.56 99 GLU A C 1
ATOM 789 O O . GLU A 1 99 ? 4.761 -5.224 -22.312 1.00 82.56 99 GLU A O 1
ATOM 794 N N . PHE A 1 100 ? 5.534 -4.812 -20.242 1.00 80.19 100 PHE A N 1
ATOM 795 C CA . PHE A 1 100 ? 4.934 -3.477 -20.147 1.00 80.19 100 PHE A CA 1
ATOM 796 C C . PHE A 1 100 ? 5.947 -2.339 -20.265 1.00 80.19 100 PHE A C 1
ATOM 798 O O . PHE A 1 100 ? 6.056 -1.695 -21.309 1.00 80.19 100 PHE A O 1
ATOM 805 N N . PHE A 1 101 ? 6.623 -2.013 -19.164 1.00 80.44 101 PHE A N 1
ATOM 806 C CA . PHE A 1 101 ? 7.489 -0.843 -19.075 1.00 80.44 101 PHE A CA 1
ATOM 807 C C . PHE A 1 101 ? 8.550 -1.050 -17.999 1.00 80.44 101 PHE A C 1
ATOM 809 O O . PHE A 1 101 ? 8.215 -1.244 -16.827 1.00 80.44 101 PHE A O 1
ATOM 816 N N . ASP A 1 102 ? 9.818 -0.952 -18.395 1.00 83.62 102 ASP A N 1
ATOM 817 C CA . ASP A 1 102 ? 10.957 -0.967 -17.483 1.00 83.62 102 ASP A CA 1
ATOM 818 C C . ASP A 1 102 ? 11.581 0.424 -17.393 1.00 83.62 102 ASP A C 1
ATOM 820 O O . ASP A 1 102 ? 12.269 0.880 -18.307 1.00 83.62 102 ASP A O 1
ATOM 824 N N . PHE A 1 103 ? 11.362 1.096 -16.263 1.00 79.19 103 PHE A N 1
ATOM 825 C CA . PHE A 1 103 ? 12.002 2.380 -15.990 1.00 79.19 103 PHE A CA 1
ATOM 826 C C . PHE A 1 103 ? 13.534 2.262 -15.943 1.00 79.19 103 PHE A C 1
ATOM 828 O O . PHE A 1 103 ? 14.243 3.205 -16.284 1.00 79.19 103 PHE A O 1
ATOM 835 N N . GLU A 1 104 ? 14.065 1.111 -15.533 1.00 80.75 104 GLU A N 1
ATOM 836 C CA . GLU A 1 104 ? 15.509 0.881 -15.414 1.00 80.75 104 GLU A CA 1
ATOM 837 C C . GLU A 1 104 ? 16.132 0.402 -16.735 1.00 80.75 104 GLU A C 1
ATOM 839 O O . GLU A 1 104 ? 17.346 0.230 -16.816 1.00 80.75 104 GLU A O 1
ATOM 844 N N . GLY A 1 105 ? 15.320 0.228 -17.783 1.00 81.81 105 GLY A N 1
ATOM 845 C CA . GLY A 1 105 ? 15.755 -0.273 -19.086 1.00 81.81 105 GLY A CA 1
ATOM 846 C C . GLY A 1 105 ? 16.489 0.752 -19.957 1.00 81.81 105 GLY A C 1
ATOM 847 O O . GLY A 1 105 ? 16.981 0.397 -21.028 1.00 81.81 105 GLY A O 1
ATOM 848 N N . TYR A 1 106 ? 16.574 2.020 -19.538 1.00 83.88 106 TYR A N 1
ATOM 849 C CA . TYR A 1 106 ? 17.268 3.063 -20.299 1.00 83.88 106 TYR A CA 1
ATOM 850 C C . TYR A 1 106 ? 18.790 2.936 -20.169 1.00 83.88 106 TYR A C 1
ATOM 852 O O . TYR A 1 106 ? 19.355 3.074 -19.083 1.00 83.88 106 TYR A O 1
ATOM 860 N N . GLY A 1 107 ? 19.474 2.725 -21.295 1.00 85.75 107 GLY A N 1
ATOM 861 C CA . GLY A 1 107 ? 20.931 2.689 -21.332 1.00 85.75 107 GLY A CA 1
ATOM 862 C C . GLY A 1 107 ? 21.580 4.081 -21.229 1.00 85.75 107 GLY A C 1
ATOM 863 O O . GLY A 1 107 ? 20.908 5.113 -21.354 1.00 85.75 107 GLY A O 1
ATOM 864 N N . PRO A 1 108 ? 22.911 4.153 -21.012 1.00 84.50 108 PRO A N 1
ATOM 865 C CA . PRO A 1 108 ? 23.669 5.406 -20.901 1.00 84.50 108 PRO A CA 1
ATOM 866 C C . PRO A 1 108 ? 23.474 6.373 -22.081 1.00 84.50 108 PRO A C 1
ATOM 868 O O . PRO A 1 108 ? 23.586 7.590 -21.921 1.00 84.50 108 PRO A O 1
ATOM 871 N N . GLU A 1 109 ? 23.191 5.835 -23.266 1.00 82.81 109 GLU A N 1
ATOM 872 C CA . GLU A 1 109 ? 22.907 6.567 -24.501 1.00 82.81 109 GLU A CA 1
ATOM 873 C C . GLU A 1 109 ? 21.582 7.338 -24.468 1.00 82.81 109 GLU A C 1
ATOM 875 O O . GLU A 1 109 ? 21.466 8.364 -25.135 1.00 82.81 109 GLU A O 1
ATOM 880 N N . SER A 1 110 ? 20.620 6.884 -23.662 1.00 83.38 110 SER A N 1
ATOM 881 C CA . SER A 1 110 ? 19.288 7.484 -23.535 1.00 83.38 110 SER A CA 1
ATOM 882 C C . SER A 1 110 ? 19.265 8.710 -22.606 1.00 83.38 110 SER A C 1
ATOM 884 O O . SER A 1 110 ? 18.323 9.501 -22.636 1.00 83.38 110 SER A O 1
ATOM 886 N N . TYR A 1 111 ? 20.308 8.917 -21.793 1.00 82.94 111 TYR A N 1
ATOM 887 C CA . TYR A 1 111 ? 20.425 10.084 -20.912 1.00 82.94 111 TYR A CA 1
ATOM 888 C C . TYR A 1 111 ? 20.909 11.325 -21.668 1.00 82.94 111 TYR A C 1
ATOM 890 O O . TYR A 1 111 ? 21.632 11.225 -22.658 1.00 82.94 111 TYR A O 1
ATOM 898 N N . ALA A 1 112 ? 20.608 12.520 -21.145 1.00 84.88 112 ALA A N 1
ATOM 899 C CA . ALA A 1 112 ? 21.022 13.798 -21.739 1.00 84.88 112 ALA A CA 1
ATOM 900 C C . ALA A 1 112 ? 22.526 13.851 -22.089 1.00 84.88 112 ALA A C 1
ATOM 902 O O . ALA A 1 112 ? 22.909 14.342 -23.150 1.00 84.88 112 ALA A O 1
ATOM 903 N N . THR A 1 113 ? 23.377 13.277 -21.232 1.00 83.94 113 THR A N 1
ATOM 904 C CA . THR A 1 113 ? 24.826 13.153 -21.460 1.00 83.94 113 THR A CA 1
ATOM 905 C C . THR A 1 113 ? 25.171 12.260 -22.657 1.00 83.94 113 THR A C 1
ATOM 907 O O . THR A 1 113 ? 26.124 12.549 -23.381 1.00 83.94 113 THR A O 1
ATOM 910 N N . GLY A 1 114 ? 24.431 11.169 -22.863 1.00 81.06 114 GLY A N 1
ATOM 911 C CA . GLY A 1 114 ? 24.589 10.266 -24.004 1.00 81.06 114 GLY A CA 1
ATOM 912 C C . GLY A 1 114 ? 24.123 10.909 -25.309 1.00 81.06 114 GLY A C 1
ATOM 913 O O . GLY A 1 114 ? 24.859 10.902 -26.297 1.00 81.06 114 GLY A O 1
ATOM 914 N N . ILE A 1 115 ? 22.961 11.567 -25.277 1.00 81.31 115 ILE A N 1
ATOM 915 C CA . ILE A 1 115 ? 22.384 12.283 -26.425 1.00 81.31 115 ILE A CA 1
ATOM 916 C C . ILE A 1 115 ? 23.321 13.404 -26.900 1.00 81.31 115 ILE A C 1
ATOM 918 O O . ILE A 1 115 ? 23.575 13.527 -28.099 1.00 81.31 115 ILE A O 1
ATOM 922 N N . GLY A 1 116 ? 23.905 14.174 -25.974 1.00 81.00 116 GLY A N 1
ATOM 923 C CA . GLY A 1 116 ? 24.850 15.246 -26.306 1.00 81.00 116 GLY A CA 1
ATOM 924 C C . GLY A 1 116 ? 26.083 14.757 -27.076 1.00 81.00 116 GLY A C 1
ATOM 925 O O . GLY A 1 116 ? 26.492 15.388 -28.044 1.00 81.00 116 GLY A O 1
ATOM 926 N N . LYS A 1 117 ? 26.625 13.583 -26.720 1.00 75.50 117 LYS A N 1
ATOM 927 C CA . LYS A 1 117 ? 27.785 12.986 -27.409 1.00 75.50 117 LYS A CA 1
ATOM 928 C C . LYS A 1 117 ? 27.460 12.483 -28.821 1.00 75.50 117 LYS A C 1
ATOM 930 O O . LYS A 1 117 ? 28.340 12.475 -29.677 1.00 75.50 117 LYS A O 1
ATOM 935 N N . CYS A 1 118 ? 26.218 12.067 -29.072 1.00 63.94 118 CYS A N 1
ATOM 936 C CA . CYS A 1 118 ? 25.755 11.638 -30.396 1.00 63.94 118 CYS A CA 1
ATOM 937 C C . CYS A 1 118 ? 25.542 12.831 -31.353 1.00 63.94 118 CYS A C 1
ATOM 939 O O . CYS A 1 118 ? 25.700 12.700 -32.563 1.00 63.94 118 CYS A O 1
ATOM 941 N N . GLY A 1 119 ? 25.242 14.021 -30.822 1.00 60.88 119 GLY A N 1
ATOM 942 C CA . GLY A 1 119 ? 25.087 15.244 -31.620 1.00 60.88 119 GLY A CA 1
ATOM 943 C C . GLY A 1 119 ? 26.398 15.791 -32.200 1.00 60.88 119 GLY A C 1
ATOM 944 O O . GLY A 1 119 ? 26.388 16.402 -33.267 1.00 60.88 119 GLY A O 1
ATOM 945 N N . ASP A 1 120 ? 27.536 15.529 -31.552 1.00 57.88 120 ASP A N 1
ATOM 946 C CA . ASP A 1 120 ? 28.839 16.081 -31.952 1.00 57.88 120 ASP A CA 1
ATOM 947 C C . ASP A 1 120 ? 29.478 15.378 -33.165 1.00 57.88 120 ASP A C 1
ATOM 949 O O . ASP A 1 120 ? 30.380 15.933 -33.801 1.00 57.88 120 ASP A O 1
ATOM 953 N N . VAL A 1 121 ? 29.012 14.182 -33.544 1.00 57.31 121 VAL A N 1
ATOM 954 C CA . VAL A 1 121 ? 29.622 13.391 -34.631 1.00 57.31 121 VAL A CA 1
ATOM 955 C C . VAL A 1 121 ? 29.257 13.850 -36.051 1.00 57.31 121 VAL A C 1
ATOM 957 O O . 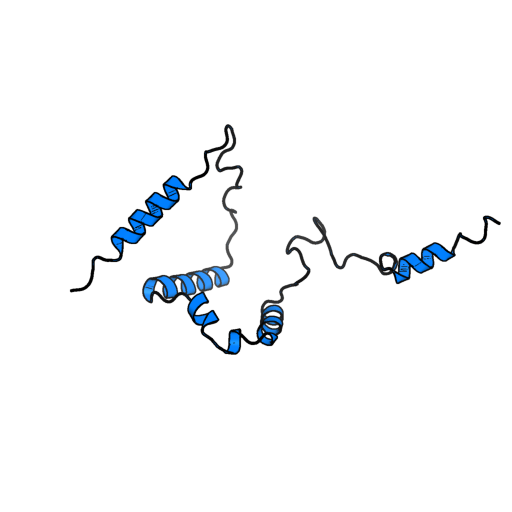VAL A 1 121 ? 29.862 13.350 -36.998 1.00 57.31 121 VAL A O 1
ATOM 960 N N . ASN A 1 122 ? 28.343 14.813 -36.257 1.00 53.69 122 ASN A N 1
ATOM 961 C CA . ASN A 1 122 ? 27.954 15.195 -37.629 1.00 53.69 122 ASN A CA 1
ATOM 962 C C . ASN A 1 122 ? 27.524 16.659 -37.868 1.00 53.69 122 ASN A C 1
ATOM 964 O O . ASN A 1 122 ? 26.774 16.933 -38.800 1.00 53.69 122 ASN A O 1
ATOM 968 N N . VAL A 1 123 ? 28.012 17.624 -37.081 1.00 55.91 123 VAL A N 1
ATOM 969 C CA . VAL A 1 123 ? 27.784 19.068 -37.347 1.00 55.91 123 VAL A CA 1
ATOM 970 C C . VAL A 1 123 ? 28.951 19.774 -38.052 1.00 55.91 123 VAL A C 1
ATOM 972 O O . VAL A 1 123 ? 28.817 20.925 -38.449 1.00 55.91 123 VAL A O 1
ATOM 975 N N . ARG A 1 124 ? 30.084 19.095 -38.292 1.00 52.75 124 ARG A N 1
ATOM 976 C CA . ARG A 1 124 ? 31.269 19.685 -38.963 1.00 52.75 124 ARG A CA 1
ATOM 977 C C . ARG A 1 124 ? 31.438 19.322 -40.449 1.00 52.75 124 ARG A C 1
ATOM 979 O O . ARG A 1 124 ? 32.537 19.459 -40.971 1.00 52.75 124 ARG A O 1
ATOM 986 N N . LYS A 1 125 ? 30.395 18.831 -41.130 1.00 52.59 125 LYS A N 1
ATOM 987 C CA . LYS A 1 125 ? 30.445 18.473 -42.569 1.00 52.59 125 LYS A CA 1
ATOM 988 C C . LYS A 1 125 ? 29.463 19.240 -43.468 1.00 52.59 125 LYS A C 1
ATOM 990 O O . LYS A 1 125 ? 29.270 18.848 -44.613 1.00 52.59 125 LYS A O 1
ATOM 995 N N . TRP A 1 126 ? 28.873 20.326 -42.972 1.00 45.16 126 TRP A N 1
ATOM 996 C CA . TRP A 1 126 ? 27.922 21.151 -43.733 1.00 45.16 126 TRP A CA 1
ATOM 997 C C . TRP A 1 126 ? 28.296 22.638 -43.801 1.00 45.16 126 TRP A C 1
ATOM 999 O O . TRP A 1 126 ? 27.414 23.477 -43.950 1.00 45.16 126 TRP A O 1
ATOM 1009 N N . TRP A 1 127 ? 29.591 22.950 -43.720 1.00 40.78 127 TRP A N 1
ATOM 1010 C CA . TRP A 1 127 ? 30.180 24.214 -44.170 1.00 40.78 127 TRP A CA 1
ATOM 1011 C C . TRP A 1 127 ? 31.553 23.939 -44.773 1.00 40.78 127 TRP A C 1
ATOM 1013 O O . TRP A 1 127 ? 32.266 23.080 -44.201 1.00 40.78 127 TRP A O 1
#

Foldseek 3Di:
DDDDPPPVVVVVVVVVCVVPDDDDDPPDPPVVDDPDDPDDDDVVVVVVVVVQVCCCVVVVDDVVVVLVVDPVSVPPVVVVVVCVVVVDDPPDPPDDCVPDNDPPPDDPCNDPVNVVVVVPPPPPPPD

Secondary structure (DSSP, 8-state):
---SHHHHHHHHHHHHHHHTPPPPPTT-GGGGPPPPP-PPPPHHHHHHHHHHHHHHHHH---HHHHHHH-SGGGSTHHHHHHHHHHT--TT--SS-TTTS--GGG--GGGSHHHHHHHHTTSSSS--